Protein AF-A0A0G1IE61-F1 (afdb_monomer_lite)

Sequence (66 aa):
MDQLYSWAPSPIVKLEMDEGTGTTLYDSSGNSRNGTLNGNPTWDAGKYGKGVKLDGTGDFIQVGDF

Secondary structure (DSSP, 8-state):
---S---SPPPS--B-----SSSEE-BTTSS---EEEESS-EEEE-SSSEEEE--SSS-EEE----

InterPro domains:
  IPR013320 Concanavalin A-like lectin/glucanase domain superfamily [SSF49899] (5-65)

Structure (mmCIF, N/CA/C/O backbone):
data_AF-A0A0G1IE61-F1
#
_entry.id   AF-A0A0G1IE61-F1
#
loop_
_atom_site.group_PDB
_atom_site.id
_atom_site.type_symbol
_atom_site.label_atom_id
_atom_site.label_alt_id
_atom_site.label_comp_id
_atom_site.label_asym_id
_atom_site.label_entity_id
_atom_site.label_seq_id
_atom_site.pdbx_PDB_ins_code
_atom_site.Cartn_x
_atom_site.Cartn_y
_atom_site.Cartn_z
_atom_site.occupancy
_atom_site.B_iso_or_equiv
_atom_site.auth_seq_id
_atom_site.auth_comp_id
_atom_site.auth_asym_id
_atom_site.auth_atom_id
_atom_site.pdbx_PDB_model_num
ATOM 1 N N . MET A 1 1 ? -2.500 -6.467 -33.181 1.00 44.94 1 MET A N 1
ATOM 2 C CA . MET A 1 1 ? -3.576 -5.446 -33.109 1.00 44.94 1 MET A CA 1
ATOM 3 C C . MET A 1 1 ? -3.070 -4.456 -32.091 1.00 44.94 1 MET A C 1
ATOM 5 O O . MET A 1 1 ? -3.442 -4.506 -30.925 1.00 44.94 1 MET A O 1
ATOM 9 N N . ASP A 1 2 ? -2.066 -3.702 -32.519 1.00 51.94 2 ASP A N 1
ATOM 10 C CA . ASP A 1 2 ? -1.117 -3.073 -31.611 1.00 51.94 2 ASP A CA 1
ATOM 11 C C . ASP A 1 2 ? -1.627 -1.669 -31.331 1.00 51.94 2 ASP A C 1
ATOM 13 O O . ASP A 1 2 ? -2.027 -0.943 -32.241 1.00 51.94 2 ASP A O 1
ATOM 17 N N . GLN A 1 3 ? -1.758 -1.375 -30.045 1.00 54.28 3 GLN A N 1
ATOM 18 C CA . GLN A 1 3 ? -2.651 -0.360 -29.517 1.00 54.28 3 GLN A CA 1
ATOM 19 C C . GLN A 1 3 ? -2.332 1.040 -30.057 1.00 54.28 3 GLN A C 1
ATOM 21 O O . GLN A 1 3 ? -1.374 1.692 -29.650 1.00 54.28 3 GLN A O 1
ATOM 26 N N . LEU A 1 4 ? -3.190 1.520 -30.959 1.00 52.59 4 LEU A N 1
ATOM 27 C CA . LEU A 1 4 ? -3.386 2.942 -31.205 1.00 52.59 4 LEU A CA 1
ATOM 28 C C . LEU A 1 4 ? -4.037 3.512 -29.930 1.00 52.59 4 LEU A C 1
ATOM 30 O O . LEU A 1 4 ? -4.989 2.912 -29.443 1.00 52.59 4 LEU A O 1
ATOM 34 N N . TYR A 1 5 ? -3.517 4.629 -29.409 1.00 52.88 5 TYR A N 1
ATOM 35 C CA . TYR A 1 5 ? -3.873 5.313 -28.144 1.00 52.88 5 TYR A CA 1
ATOM 36 C C . TYR A 1 5 ? -3.070 4.923 -26.883 1.00 52.88 5 TYR A C 1
ATOM 38 O O . TYR A 1 5 ? -3.634 4.467 -25.895 1.00 52.88 5 TYR A O 1
ATOM 46 N N . SER A 1 6 ? -1.773 5.251 -26.853 1.00 58.81 6 SER A N 1
ATOM 47 C CA . SER A 1 6 ? -1.061 5.518 -25.590 1.00 58.81 6 SER A CA 1
ATOM 48 C C . SER A 1 6 ? -0.614 6.981 -25.567 1.00 58.81 6 SER A C 1
ATOM 50 O O . SER A 1 6 ? 0.456 7.336 -26.050 1.00 58.81 6 SER A O 1
ATOM 52 N N . TRP A 1 7 ? -1.506 7.865 -25.113 1.00 68.31 7 TRP A N 1
ATOM 53 C CA . TRP A 1 7 ? -1.262 9.313 -25.014 1.00 68.31 7 TRP A CA 1
ATOM 54 C C . TRP A 1 7 ? -0.820 9.745 -23.606 1.00 68.31 7 TRP A C 1
ATOM 56 O O . TRP A 1 7 ? -0.660 10.934 -23.342 1.00 68.31 7 TRP A O 1
ATOM 66 N N . ALA A 1 8 ? -0.572 8.781 -22.720 1.00 65.88 8 ALA A N 1
ATOM 67 C CA . ALA A 1 8 ? 0.048 8.991 -21.424 1.00 65.88 8 ALA A CA 1
ATOM 68 C C . ALA A 1 8 ? 1.151 7.939 -21.221 1.00 65.88 8 ALA A C 1
ATOM 70 O O . ALA A 1 8 ? 0.962 6.790 -21.626 1.00 65.88 8 ALA A O 1
ATOM 71 N N . PRO A 1 9 ? 2.294 8.301 -20.613 1.00 76.94 9 PRO A N 1
ATOM 72 C CA . PRO A 1 9 ? 3.292 7.315 -20.218 1.00 76.94 9 PRO A CA 1
ATOM 73 C C . PRO A 1 9 ? 2.660 6.266 -19.293 1.00 76.94 9 PRO A C 1
ATOM 75 O O . PRO A 1 9 ? 1.789 6.591 -18.483 1.00 76.94 9 PRO A O 1
ATOM 78 N N . SER A 1 10 ? 3.095 5.010 -19.421 1.00 83.00 10 SER A N 1
ATOM 79 C CA . SER A 1 10 ? 2.611 3.926 -18.565 1.00 83.00 10 SER A CA 1
ATOM 80 C C . SER A 1 10 ? 2.846 4.260 -17.085 1.00 83.00 10 SER A C 1
ATOM 82 O O . SER A 1 10 ? 3.906 4.799 -16.751 1.00 83.00 10 SER A O 1
ATOM 84 N N . PRO A 1 11 ? 1.901 3.935 -16.183 1.00 88.00 11 PRO A N 1
ATOM 85 C CA . PRO A 1 11 ? 2.118 4.083 -14.750 1.00 88.00 11 PRO A CA 1
ATOM 86 C C . PRO A 1 11 ? 3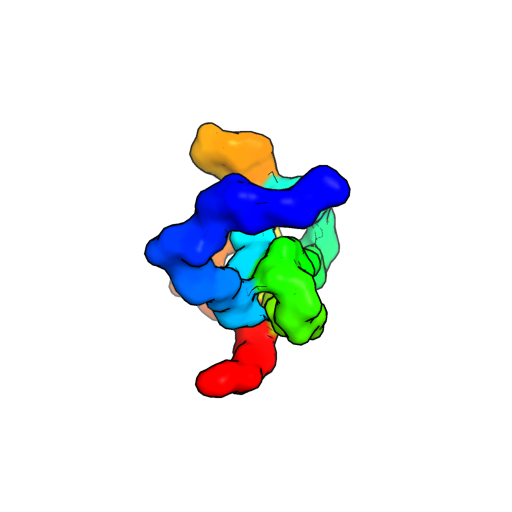.371 3.325 -14.302 1.00 88.00 11 PRO A C 1
ATOM 88 O O . PRO A 1 11 ? 3.636 2.231 -14.792 1.00 88.00 11 PRO A O 1
ATOM 91 N N . ILE A 1 12 ? 4.117 3.879 -13.344 1.00 91.00 12 ILE A N 1
ATOM 92 C CA . ILE A 1 12 ? 5.245 3.167 -12.720 1.00 91.00 12 ILE A CA 1
ATOM 93 C C . ILE A 1 12 ? 4.717 2.040 -11.819 1.00 91.00 12 ILE A C 1
ATOM 95 O O . ILE A 1 12 ? 5.305 0.967 -11.772 1.00 91.00 12 ILE A O 1
ATOM 99 N N . VAL A 1 13 ? 3.591 2.272 -11.137 1.00 93.25 13 VAL A N 1
ATOM 100 C CA . VAL A 1 13 ? 2.913 1.307 -10.262 1.00 9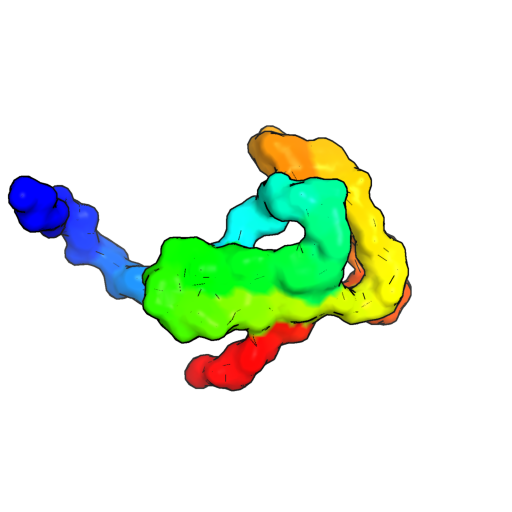3.25 13 VAL A CA 1
ATOM 101 C C . VAL A 1 13 ? 1.409 1.464 -10.446 1.00 93.25 13 VAL A C 1
ATOM 103 O O . VAL A 1 13 ? 0.904 2.589 -10.482 1.00 93.25 13 VAL A O 1
ATOM 106 N N . LYS A 1 14 ? 0.681 0.350 -10.536 1.00 93.50 14 LYS A N 1
ATOM 107 C CA . LYS A 1 14 ? -0.785 0.340 -10.574 1.00 93.50 14 LYS A CA 1
ATOM 108 C C . LYS A 1 14 ? -1.334 -0.795 -9.709 1.00 93.50 14 LYS A C 1
ATOM 110 O O . LYS A 1 14 ? -1.406 -1.938 -10.157 1.00 93.50 14 LYS A O 1
ATOM 115 N N . LEU A 1 15 ? -1.759 -0.452 -8.493 1.00 94.25 15 LEU A N 1
ATOM 116 C CA . LEU A 1 15 ? -2.405 -1.370 -7.549 1.00 94.25 15 LEU A CA 1
ATOM 117 C C . LEU A 1 15 ? -3.924 -1.185 -7.626 1.00 94.25 15 LEU A C 1
ATOM 119 O O . LEU A 1 15 ? -4.419 -0.096 -7.340 1.00 94.25 15 LEU A O 1
ATOM 123 N N . GLU A 1 16 ? -4.648 -2.228 -8.027 1.00 94.12 16 GLU A N 1
ATOM 124 C CA . GLU A 1 16 ? -6.116 -2.183 -8.147 1.00 94.12 16 GLU A CA 1
ATOM 125 C C . GLU A 1 16 ? -6.807 -2.385 -6.793 1.00 94.12 16 GLU A C 1
ATOM 127 O O . GLU A 1 16 ? -7.891 -1.852 -6.583 1.00 94.12 16 GLU A O 1
ATOM 132 N N . MET A 1 17 ? -6.127 -3.045 -5.844 1.00 95.12 17 MET A N 1
ATOM 133 C CA . MET A 1 17 ? -6.621 -3.302 -4.485 1.00 95.12 17 MET A CA 1
ATOM 134 C C . MET A 1 17 ? -7.937 -4.086 -4.481 1.00 95.12 17 MET A C 1
ATOM 136 O O . MET A 1 17 ? -8.832 -3.827 -3.675 1.00 95.12 17 MET A O 1
ATOM 140 N N . ASP A 1 18 ? -8.022 -5.067 -5.376 1.00 96.44 18 ASP A N 1
ATOM 141 C CA . ASP A 1 18 ? -9.192 -5.920 -5.579 1.00 96.44 18 ASP A CA 1
ATOM 142 C C . ASP A 1 18 ? -8.956 -7.378 -5.143 1.00 96.44 18 ASP A C 1
ATOM 144 O O . ASP A 1 18 ? -9.854 -8.216 -5.239 1.00 96.44 18 ASP A O 1
ATOM 148 N N . GLU A 1 19 ? -7.769 -7.701 -4.617 1.00 96.12 19 GLU A N 1
ATOM 149 C CA . GLU A 1 19 ? -7.385 -9.065 -4.231 1.00 96.12 19 GLU A CA 1
ATOM 150 C C . GLU A 1 19 ? -8.283 -9.638 -3.125 1.00 96.12 19 GLU A C 1
ATOM 152 O O . GLU A 1 19 ? -8.508 -10.848 -3.063 1.00 96.12 19 GLU A O 1
ATOM 157 N N . GLY A 1 20 ? -8.806 -8.782 -2.242 1.00 94.25 20 GLY A N 1
ATOM 158 C CA . GLY A 1 20 ? -9.797 -9.142 -1.223 1.00 94.25 20 GLY A CA 1
ATOM 159 C C . GLY A 1 20 ? -9.270 -10.023 -0.088 1.00 94.25 20 GLY A C 1
ATOM 160 O O . GLY A 1 20 ? -10.020 -10.327 0.841 1.00 94.25 20 GLY A O 1
ATOM 161 N N . THR A 1 21 ? -8.009 -10.452 -0.153 1.00 95.62 21 THR A N 1
ATOM 162 C C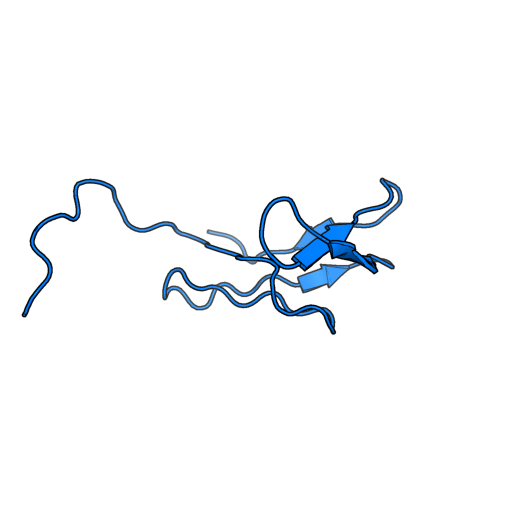A . THR A 1 21 ? -7.356 -11.305 0.841 1.00 95.62 21 THR A CA 1
ATOM 163 C C . THR A 1 21 ? -5.844 -11.082 0.828 1.00 95.62 21 THR A C 1
ATOM 165 O O . THR A 1 21 ? -5.283 -10.614 -0.161 1.00 95.62 21 THR A O 1
ATOM 168 N N . GLY A 1 22 ? -5.171 -11.501 1.903 1.00 95.69 22 GLY A N 1
ATOM 169 C CA . GLY A 1 22 ? -3.713 -11.490 1.973 1.00 95.69 22 GLY A CA 1
ATOM 170 C C . GLY A 1 22 ? -3.128 -10.086 2.118 1.00 95.69 22 GLY A C 1
ATOM 171 O O . GLY A 1 22 ? -3.843 -9.123 2.400 1.00 95.69 22 GLY A O 1
ATOM 172 N N . THR A 1 23 ? -1.806 -10.001 1.972 1.00 96.75 23 THR A N 1
ATOM 173 C CA . THR A 1 23 ? -1.030 -8.771 2.18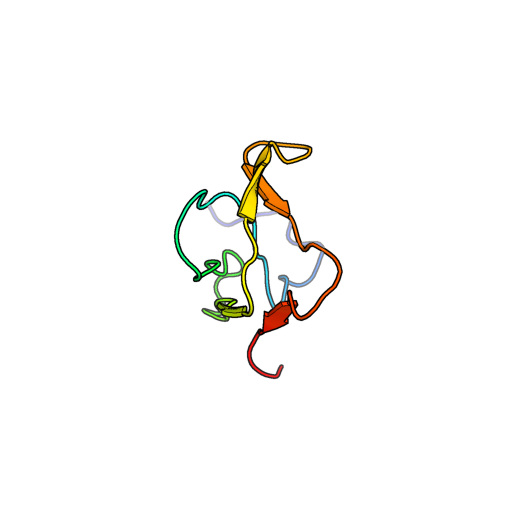4 1.00 96.75 23 THR A CA 1
ATOM 174 C C . THR A 1 23 ? -0.297 -8.289 0.936 1.00 96.75 23 THR A C 1
ATOM 176 O O . THR A 1 23 ? 0.355 -7.253 0.978 1.00 96.75 23 THR A O 1
ATOM 179 N N . THR A 1 24 ? -0.379 -9.007 -0.181 1.00 96.69 24 THR A N 1
ATOM 180 C CA . THR A 1 24 ? 0.262 -8.603 -1.437 1.00 96.69 24 THR A CA 1
ATOM 181 C C . THR A 1 24 ? -0.757 -7.925 -2.342 1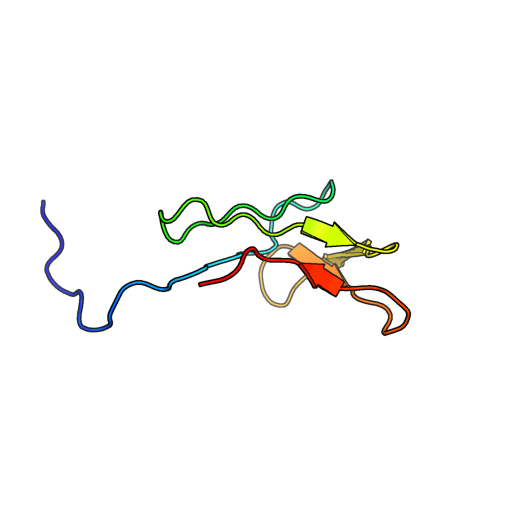.00 96.69 24 THR A C 1
ATOM 183 O O . THR A 1 24 ? -1.819 -8.483 -2.596 1.00 96.69 24 THR A O 1
ATOM 186 N N . LEU A 1 25 ? -0.404 -6.743 -2.842 1.00 96.25 25 LEU A N 1
ATOM 187 C CA . LEU A 1 25 ? -1.127 -6.017 -3.881 1.00 96.25 25 LEU A CA 1
ATOM 188 C C . LEU A 1 25 ? -0.352 -6.169 -5.187 1.00 96.25 25 LEU A C 1
ATOM 190 O O . LEU A 1 25 ? 0.813 -5.765 -5.263 1.00 96.25 25 LEU A O 1
ATOM 194 N N . TYR A 1 26 ? -0.962 -6.766 -6.204 1.00 95.62 26 TYR A N 1
ATOM 195 C CA . TYR A 1 26 ? -0.265 -7.051 -7.452 1.00 95.62 26 TYR A CA 1
ATOM 196 C C . TYR A 1 26 ? -0.214 -5.817 -8.350 1.00 95.62 26 TYR A C 1
ATOM 198 O O . TYR A 1 26 ? -1.203 -5.113 -8.556 1.00 95.62 26 TYR A O 1
ATOM 206 N N . ASP A 1 27 ? 0.966 -5.553 -8.907 1.00 94.44 27 ASP A N 1
ATOM 207 C CA . ASP A 1 27 ? 1.166 -4.436 -9.820 1.00 94.44 27 ASP A CA 1
ATOM 208 C C . ASP A 1 27 ? 0.705 -4.783 -11.239 1.00 94.44 27 ASP A C 1
ATOM 210 O O . ASP A 1 27 ? 1.339 -5.554 -11.962 1.00 94.44 27 ASP A O 1
ATOM 214 N N . SER A 1 28 ? -0.392 -4.155 -11.656 1.00 93.12 28 SER A N 1
ATOM 215 C CA . SER A 1 28 ? -0.972 -4.294 -12.995 1.00 93.12 28 SER A CA 1
ATOM 216 C C . SER A 1 28 ? -0.353 -3.349 -14.033 1.00 93.12 28 SER A C 1
ATOM 218 O O . SER A 1 28 ? -0.796 -3.329 -15.182 1.00 93.12 28 SER A O 1
ATOM 220 N N . SER A 1 29 ? 0.668 -2.561 -13.668 1.00 90.56 29 SER A N 1
ATOM 221 C CA . SER A 1 29 ? 1.363 -1.671 -14.612 1.00 90.56 29 SER A CA 1
ATOM 222 C C . SER A 1 29 ? 2.293 -2.410 -15.580 1.00 90.56 29 SER A C 1
ATOM 224 O O . SER A 1 29 ? 2.680 -1.853 -16.605 1.00 90.56 29 SER A O 1
ATOM 226 N N . GLY A 1 30 ? 2.644 -3.661 -15.263 1.00 88.69 30 GLY A N 1
ATOM 227 C CA . GLY A 1 30 ? 3.619 -4.458 -16.010 1.00 88.69 30 GLY A CA 1
ATOM 228 C C . GLY A 1 30 ? 5.065 -4.291 -15.532 1.00 88.69 30 GLY A C 1
ATOM 229 O O . GLY A 1 30 ? 5.950 -4.942 -16.078 1.00 88.69 30 GLY A O 1
ATOM 230 N N . ASN A 1 31 ? 5.312 -3.481 -14.497 1.00 89.06 31 ASN A N 1
ATOM 231 C CA . ASN A 1 31 ? 6.652 -3.254 -13.945 1.00 89.06 31 ASN A CA 1
ATOM 232 C C . ASN A 1 31 ? 7.010 -4.193 -12.780 1.00 89.06 31 ASN A C 1
ATOM 234 O O . ASN A 1 31 ? 8.106 -4.091 -12.231 1.00 89.06 31 ASN A O 1
ATOM 238 N N . SER A 1 32 ? 6.106 -5.105 -12.399 1.00 90.50 32 SER A N 1
ATOM 239 C CA . SER A 1 32 ? 6.292 -6.083 -11.313 1.00 90.50 32 SER A CA 1
ATOM 240 C C . SER A 1 32 ? 6.632 -5.453 -9.954 1.00 90.50 32 SER A C 1
ATOM 242 O O . SER A 1 32 ? 7.307 -6.062 -9.122 1.00 90.50 32 SER A O 1
ATOM 244 N N . ARG A 1 33 ? 6.142 -4.236 -9.701 1.00 92.56 33 ARG A N 1
ATOM 245 C CA . ARG A 1 33 ? 6.360 -3.479 -8.460 1.00 92.56 33 ARG A CA 1
ATOM 246 C C . ARG A 1 33 ? 5.216 -3.706 -7.474 1.00 92.56 33 ARG A C 1
ATOM 248 O O . ARG A 1 33 ? 4.480 -2.780 -7.139 1.00 92.56 33 ARG A O 1
ATOM 255 N N . ASN A 1 34 ? 5.050 -4.954 -7.039 1.00 95.12 34 ASN A N 1
ATOM 256 C CA . ASN A 1 34 ? 3.983 -5.327 -6.109 1.00 95.12 34 ASN A CA 1
ATOM 257 C C . ASN A 1 34 ? 4.071 -4.519 -4.804 1.00 95.12 34 ASN A C 1
ATOM 259 O O . ASN A 1 34 ? 5.162 -4.257 -4.289 1.00 95.12 34 ASN A O 1
ATOM 263 N N . GLY A 1 35 ? 2.909 -4.157 -4.267 1.00 96.06 35 GLY A N 1
ATOM 264 C CA . GLY A 1 35 ? 2.782 -3.547 -2.952 1.00 96.06 35 GLY A CA 1
ATOM 265 C C . GLY A 1 35 ? 2.655 -4.596 -1.852 1.00 96.06 35 GLY A C 1
ATOM 266 O O . GLY A 1 35 ? 2.095 -5.673 -2.062 1.00 96.06 35 GLY A O 1
ATOM 267 N N . THR A 1 36 ? 3.126 -4.254 -0.658 1.00 97.62 36 THR A N 1
ATOM 268 C CA . THR A 1 36 ? 2.947 -5.055 0.557 1.00 97.62 36 THR A CA 1
ATOM 269 C C . THR A 1 36 ? 2.171 -4.252 1.590 1.00 97.62 36 THR A C 1
ATOM 271 O O . THR A 1 36 ? 2.562 -3.142 1.953 1.00 97.62 36 THR A O 1
ATOM 274 N N . LEU A 1 37 ? 1.077 -4.826 2.077 1.00 97.50 37 LEU A N 1
ATOM 275 C CA . LEU A 1 37 ? 0.301 -4.335 3.203 1.00 97.50 37 LEU A CA 1
ATOM 276 C C . LEU A 1 37 ? 1.014 -4.658 4.515 1.00 97.50 37 LEU A C 1
ATOM 278 O O . LEU A 1 37 ? 1.349 -5.812 4.782 1.00 97.50 37 LEU A O 1
ATOM 282 N N . ASN A 1 38 ? 1.218 -3.627 5.328 1.00 97.81 38 ASN A N 1
ATOM 283 C CA . ASN A 1 38 ? 1.835 -3.706 6.647 1.00 97.81 38 ASN A CA 1
ATOM 284 C C . ASN A 1 38 ? 0.848 -3.237 7.720 1.00 97.81 38 ASN A C 1
ATOM 286 O O . ASN A 1 38 ? -0.027 -2.422 7.430 1.00 97.81 38 ASN A O 1
ATOM 290 N N . GLY A 1 39 ? 1.019 -3.739 8.947 1.00 95.69 39 GLY A N 1
ATOM 291 C CA . GLY A 1 39 ? 0.105 -3.487 10.063 1.00 95.69 39 GLY A CA 1
ATOM 292 C C . GLY A 1 39 ? -0.998 -4.540 10.145 1.00 95.69 39 GLY A C 1
ATOM 293 O O . GLY A 1 39 ? -0.729 -5.741 10.046 1.00 95.69 39 GLY A O 1
ATOM 294 N N . ASN A 1 40 ? -2.236 -4.084 10.316 1.00 95.62 40 ASN A N 1
ATOM 295 C CA . ASN A 1 40 ? -3.442 -4.907 10.385 1.00 95.62 40 ASN A CA 1
ATOM 296 C C . ASN A 1 40 ? -4.577 -4.383 9.479 1.00 95.62 40 ASN A C 1
ATOM 298 O O . ASN A 1 40 ? -5.734 -4.341 9.921 1.00 95.62 40 ASN A O 1
ATOM 302 N N . PRO A 1 41 ? -4.290 -4.036 8.209 1.00 95.81 41 PRO A N 1
ATOM 303 C CA . PRO A 1 41 ? -5.306 -3.528 7.308 1.00 95.81 41 PRO A CA 1
ATOM 304 C C . PRO A 1 41 ? -6.347 -4.602 7.000 1.00 95.81 41 PRO A C 1
ATOM 306 O O . PRO A 1 41 ? -6.065 -5.804 6.968 1.00 95.81 41 PRO A O 1
ATOM 309 N N . THR A 1 42 ? -7.573 -4.156 6.743 1.00 96.69 42 THR A N 1
ATOM 310 C CA . THR A 1 42 ? -8.706 -5.045 6.454 1.00 96.69 42 THR A CA 1
ATOM 311 C C . THR A 1 42 ? -9.233 -4.822 5.047 1.00 96.69 42 THR A C 1
ATOM 313 O O . THR A 1 42 ? -9.127 -3.732 4.490 1.00 96.69 42 THR A O 1
ATOM 316 N N . TRP A 1 43 ? -9.807 -5.870 4.464 1.00 96.75 43 TRP A N 1
ATOM 317 C CA . TRP A 1 43 ? -10.462 -5.800 3.164 1.00 96.75 43 TRP A CA 1
ATOM 318 C C . TRP A 1 43 ? -11.938 -5.445 3.340 1.00 96.75 43 TRP A C 1
ATOM 320 O O . TRP A 1 43 ? -12.635 -6.073 4.138 1.00 96.75 43 TRP A O 1
ATOM 330 N N . ASP A 1 44 ? -12.421 -4.469 2.579 1.00 96.69 44 ASP A N 1
ATOM 331 C CA . ASP A 1 44 ? -13.815 -4.013 2.600 1.00 96.69 44 ASP A CA 1
ATOM 332 C C . ASP A 1 44 ? -14.313 -3.740 1.167 1.00 96.69 44 ASP A C 1
ATOM 334 O O . ASP A 1 44 ? -13.593 -3.948 0.185 1.00 96.69 44 ASP A O 1
ATOM 338 N N . ALA A 1 45 ? -15.566 -3.322 1.016 1.00 96.81 45 ALA A N 1
ATOM 339 C CA . ALA A 1 45 ? -16.081 -2.806 -0.243 1.00 96.81 45 ALA A CA 1
ATOM 340 C C . ALA A 1 45 ? -15.401 -1.470 -0.585 1.00 96.81 45 ALA A C 1
ATOM 342 O O . ALA A 1 45 ? -15.451 -0.509 0.186 1.00 96.81 45 ALA A O 1
ATOM 343 N N . GLY A 1 46 ? -14.778 -1.414 -1.762 1.00 94.12 46 GLY A N 1
ATOM 344 C CA . GLY A 1 46 ? -14.250 -0.179 -2.329 1.00 94.12 46 GLY A CA 1
ATOM 345 C C . GLY A 1 46 ? -15.342 0.621 -3.036 1.00 94.12 46 GLY A C 1
ATOM 346 O O . GLY A 1 46 ? -16.501 0.212 -3.123 1.00 94.12 46 GLY A O 1
ATOM 347 N N . LYS A 1 47 ? -14.967 1.768 -3.615 1.00 93.50 47 LYS A N 1
ATOM 348 C CA . LYS A 1 47 ? -15.873 2.516 -4.509 1.00 93.50 47 LYS A CA 1
ATOM 349 C C . LYS A 1 47 ? -16.290 1.670 -5.719 1.00 93.50 47 LYS A C 1
ATOM 351 O O . LYS A 1 47 ? -17.421 1.775 -6.188 1.00 93.50 47 LYS A O 1
ATOM 356 N N . TYR A 1 48 ? -15.366 0.849 -6.2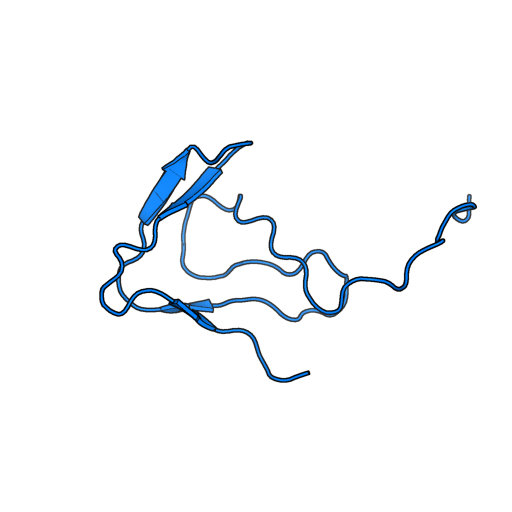03 1.00 94.50 48 TYR A N 1
ATOM 357 C CA . TYR A 1 48 ? -15.584 -0.187 -7.199 1.00 94.50 48 TYR A CA 1
ATOM 358 C C . TYR A 1 48 ? -14.942 -1.458 -6.647 1.00 94.50 48 TYR A C 1
ATOM 360 O O . TYR A 1 48 ? -13.839 -1.371 -6.125 1.00 94.50 48 TYR A O 1
ATOM 368 N N . GLY A 1 49 ? -15.635 -2.596 -6.717 1.00 94.88 49 GLY A N 1
ATOM 369 C CA . GLY A 1 49 ? -15.083 -3.867 -6.246 1.00 94.88 49 GLY A CA 1
ATOM 370 C C . GLY A 1 49 ? -14.765 -3.887 -4.746 1.00 94.88 49 GLY A C 1
ATOM 371 O O . GLY A 1 49 ? -15.607 -3.557 -3.900 1.00 94.88 49 GLY A O 1
ATOM 372 N N . LYS A 1 50 ? -13.562 -4.346 -4.418 1.00 96.38 50 LYS A N 1
ATOM 373 C CA . LYS A 1 50 ? -12.995 -4.387 -3.072 1.00 96.38 50 LYS A CA 1
ATOM 374 C C . LYS A 1 50 ? -12.070 -3.190 -2.853 1.00 96.38 50 LYS A C 1
ATOM 376 O O . LYS A 1 50 ? -11.904 -2.316 -3.695 1.00 96.38 50 LYS A O 1
ATOM 381 N N . GLY A 1 51 ? -11.558 -3.095 -1.640 1.00 96.19 51 GLY A N 1
ATOM 382 C CA . GLY A 1 51 ? -10.575 -2.102 -1.267 1.00 96.19 51 GLY A CA 1
ATOM 383 C C . GLY A 1 51 ? -9.931 -2.462 0.056 1.00 96.19 51 GLY A C 1
ATOM 384 O O . GLY A 1 51 ? -10.427 -3.305 0.809 1.00 96.19 51 GLY A O 1
ATOM 385 N N . VAL A 1 52 ? -8.826 -1.787 0.341 1.00 96.69 52 VAL A N 1
ATOM 386 C CA . VAL A 1 52 ? -8.139 -1.898 1.621 1.00 96.69 52 VAL A CA 1
ATOM 387 C C . VAL A 1 52 ? -8.550 -0.733 2.510 1.00 96.69 52 VAL A C 1
ATOM 389 O O . VAL A 1 52 ? -8.450 0.433 2.126 1.00 96.69 52 VAL A O 1
ATOM 392 N N . LYS A 1 53 ? -8.981 -1.050 3.726 1.00 96.38 53 LYS A N 1
ATOM 393 C CA . LYS A 1 53 ? -9.223 -0.088 4.791 1.00 96.38 53 LYS A CA 1
ATOM 394 C C . LYS A 1 53 ? -7.981 0.003 5.667 1.00 96.38 53 LYS A C 1
ATOM 396 O O . LYS A 1 53 ? -7.627 -0.964 6.339 1.00 96.38 53 LYS A O 1
ATOM 401 N N . LEU A 1 54 ? -7.363 1.180 5.645 1.00 96.31 54 LEU A N 1
ATOM 402 C CA . LEU A 1 54 ? -6.280 1.569 6.543 1.00 96.31 54 LEU A CA 1
ATOM 403 C C . LEU A 1 54 ? -6.910 2.316 7.722 1.00 96.31 54 LEU A C 1
ATOM 405 O O . LEU A 1 54 ? -7.623 3.302 7.513 1.00 96.31 54 LEU A O 1
ATOM 409 N N . ASP A 1 55 ? -6.697 1.845 8.945 1.00 94.38 55 ASP A N 1
ATOM 410 C CA . ASP A 1 55 ? -7.361 2.390 10.141 1.00 94.38 55 ASP A CA 1
ATOM 411 C C . ASP A 1 55 ? -6.748 3.709 10.661 1.00 94.38 55 ASP A C 1
ATOM 413 O O . ASP A 1 55 ? -7.263 4.322 11.597 1.00 94.38 55 ASP A O 1
ATOM 417 N N . GLY A 1 56 ? -5.670 4.170 10.021 1.00 93.81 56 GLY A N 1
ATOM 418 C CA . GLY A 1 56 ? -4.932 5.378 10.387 1.00 93.81 56 GLY A CA 1
ATOM 419 C C . GLY A 1 56 ? -3.874 5.165 11.473 1.00 93.81 56 GLY A C 1
ATOM 420 O O . GLY A 1 56 ? -3.211 6.129 11.855 1.00 93.81 56 GLY A O 1
ATOM 421 N N . THR A 1 57 ? -3.678 3.935 11.952 1.00 96.06 57 THR A N 1
ATOM 422 C CA . THR A 1 57 ? -2.718 3.578 13.003 1.00 96.06 57 THR A CA 1
ATOM 423 C C . THR A 1 57 ? -1.797 2.454 12.538 1.00 96.06 57 THR A C 1
ATOM 425 O O . THR A 1 57 ? -2.085 1.278 12.694 1.00 96.06 57 THR A O 1
ATOM 428 N N . GLY A 1 58 ? -0.629 2.808 12.000 1.00 94.69 58 GLY A N 1
ATOM 429 C CA . GLY A 1 58 ? 0.395 1.819 11.632 1.00 94.69 58 GLY A CA 1
ATOM 430 C C . GLY A 1 58 ? 0.106 1.023 10.352 1.00 94.69 58 GLY A C 1
ATOM 431 O O . GLY A 1 58 ? 0.988 0.301 9.894 1.00 94.69 58 GLY A O 1
ATOM 432 N N . ASP A 1 59 ? -1.066 1.211 9.745 1.00 97.19 59 ASP A N 1
ATOM 433 C CA . ASP A 1 59 ? -1.435 0.639 8.454 1.00 97.19 59 ASP A CA 1
ATOM 434 C C . ASP A 1 59 ? -0.850 1.443 7.284 1.00 97.19 59 ASP A C 1
ATOM 436 O O . ASP A 1 59 ? -1.089 2.648 7.148 1.00 97.19 59 ASP A O 1
ATOM 440 N N . PHE A 1 60 ? -0.116 0.773 6.395 1.00 96.00 60 PHE A N 1
ATOM 441 C CA . PHE A 1 60 ? 0.383 1.374 5.156 1.00 96.00 60 PHE A CA 1
ATOM 442 C C . PHE A 1 60 ? 0.669 0.334 4.072 1.00 96.00 60 PHE A C 1
ATOM 444 O O . PHE A 1 60 ? 0.878 -0.853 4.334 1.00 96.00 60 PHE A O 1
ATOM 451 N N . ILE A 1 61 ? 0.720 0.814 2.830 1.00 96.06 61 ILE A N 1
ATOM 452 C CA . ILE A 1 61 ? 1.203 0.049 1.682 1.00 96.06 61 ILE A CA 1
ATOM 453 C C . ILE A 1 61 ? 2.648 0.459 1.429 1.00 96.06 61 ILE A C 1
ATOM 455 O O . ILE A 1 61 ? 2.938 1.633 1.202 1.00 96.06 61 ILE A O 1
ATOM 459 N N . GLN A 1 62 ? 3.549 -0.513 1.443 1.00 96.38 62 GLN A N 1
ATOM 460 C CA . GLN A 1 62 ? 4.927 -0.327 1.020 1.00 96.38 62 GLN A CA 1
ATOM 461 C C . GLN A 1 62 ? 5.070 -0.771 -0.431 1.00 96.38 62 GLN A C 1
ATOM 463 O O . GLN A 1 62 ? 4.697 -1.890 -0.776 1.00 96.38 62 GLN A O 1
ATOM 468 N N . VAL A 1 63 ? 5.651 0.086 -1.265 1.00 94.88 63 VAL A N 1
ATOM 469 C CA . VAL A 1 63 ? 6.079 -0.256 -2.625 1.00 94.88 63 VAL A CA 1
ATOM 470 C C . VAL A 1 63 ? 7.582 -0.010 -2.717 1.00 94.88 63 VAL A C 1
ATOM 472 O O . VAL A 1 63 ? 8.101 0.886 -2.051 1.00 94.88 63 VAL A O 1
ATOM 475 N N . GLY A 1 64 ? 8.290 -0.837 -3.488 1.00 87.50 64 GLY A N 1
ATOM 476 C CA . GLY A 1 64 ? 9.721 -0.644 -3.733 1.00 87.50 64 GLY A CA 1
ATOM 477 C C . GLY A 1 64 ? 10.020 0.687 -4.432 1.00 87.50 64 GLY A C 1
ATOM 478 O O . GLY A 1 64 ? 9.166 1.223 -5.135 1.00 87.50 64 GLY A O 1
ATOM 479 N N . ASP A 1 65 ? 11.239 1.188 -4.244 1.00 83.19 65 ASP A N 1
ATOM 480 C CA . ASP A 1 65 ? 11.715 2.479 -4.765 1.00 83.19 65 ASP A CA 1
ATOM 481 C C . ASP A 1 65 ? 11.672 2.571 -6.310 1.00 83.19 65 ASP A C 1
ATOM 483 O O . ASP A 1 65 ? 11.806 1.546 -6.993 1.00 83.19 65 ASP A O 1
ATOM 487 N N . PHE A 1 66 ? 11.467 3.770 -6.878 1.00 83.12 66 PHE A N 1
ATOM 488 C CA . PHE A 1 66 ? 11.352 4.028 -8.332 1.00 83.12 66 PHE A CA 1
ATOM 489 C C . PHE A 1 66 ? 12.111 5.259 -8.815 1.00 83.12 66 PHE A C 1
ATOM 491 O O . PHE A 1 66 ? 11.916 6.353 -8.245 1.00 83.12 66 PHE A O 1
#

Radius of gyration: 13.93 Å; chains: 1; bounding box: 28×21×46 Å

pLDDT: mean 89.27, std 13.12, range [44.94, 97.81]

Organism: NCBI:txid1618437

Foldseek 3Di:
DDDDDPPDPQDCFDFPQQPQDDFWTAGPSPNRFIKGWWDDWHWDQDVDHIHIDDPVPGTDIDTDDD